Protein AF-A0A132NLL1-F1 (afdb_monomer_lite)

Sequence (62 aa):
SAVLTAKALLADPDVDDLPDRVEIADGPFLEGAVAAAMVAATGGDLAAAKAAAEEARHIPKL

Organism: NCBI:txid1469144

Foldseek 3Di:
DVVVVVVVLVPDPVNVPPPPLDDDAPADDPQLQVQLVVCVVVPHGSVNSSVRSNCSRVDDDD

Radius of gyration: 12.95 Å; chains: 1; bounding box: 26×30×31 Å

pLDDT: mean 86.23, std 12.06, range [57.53, 98.06]

Structure (mmCIF, N/CA/C/O backbone):
data_AF-A0A132NLL1-F1
#
_entry.id   AF-A0A132NLL1-F1
#
loop_
_atom_site.group_PDB
_atom_site.id
_atom_site.type_symbol
_atom_site.label_atom_id
_atom_site.label_alt_id
_atom_site.label_comp_id
_atom_site.label_asym_id
_atom_site.label_entity_id
_atom_site.label_seq_id
_atom_site.pdbx_PDB_ins_code
_atom_site.Cartn_x
_atom_site.Cartn_y
_atom_site.Cartn_z
_atom_site.occupancy
_atom_site.B_iso_or_equiv
_atom_site.auth_seq_id
_atom_site.auth_comp_id
_atom_site.auth_asym_id
_atom_site.auth_atom_id
_atom_site.pdbx_PDB_model_num
ATOM 1 N N . SER A 1 1 ? 19.784 4.953 -2.896 1.00 69.75 1 SER A N 1
ATOM 2 C CA . SER A 1 1 ? 18.483 5.580 -2.576 1.00 69.75 1 SER A CA 1
ATOM 3 C C . SER A 1 1 ? 17.393 4.577 -2.903 1.00 69.75 1 SER A C 1
ATOM 5 O O . SER A 1 1 ? 17.368 4.134 -4.041 1.00 69.75 1 SER A O 1
ATOM 7 N N . ALA A 1 2 ? 16.536 4.202 -1.946 1.00 76.00 2 ALA A N 1
ATOM 8 C CA . ALA A 1 2 ? 15.515 3.165 -2.146 1.00 76.00 2 ALA A CA 1
ATOM 9 C C . ALA A 1 2 ? 14.505 3.521 -3.255 1.00 76.00 2 A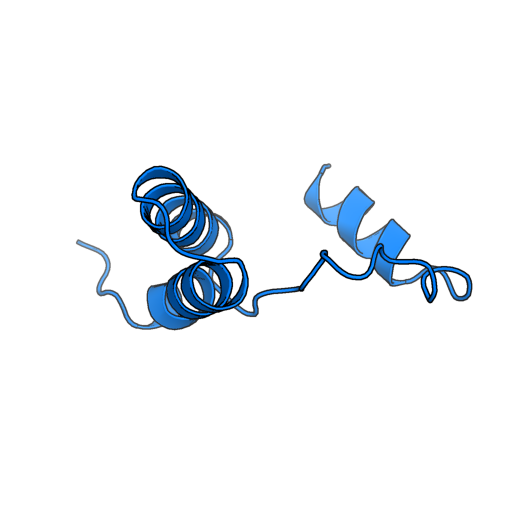LA A C 1
ATOM 11 O O . ALA A 1 2 ? 14.178 2.674 -4.077 1.00 76.00 2 ALA A O 1
ATOM 12 N N . VAL A 1 3 ? 14.094 4.793 -3.349 1.00 80.38 3 VAL A N 1
ATOM 13 C CA . VAL A 1 3 ? 13.187 5.274 -4.410 1.00 80.38 3 VAL A CA 1
ATOM 14 C C . VAL A 1 3 ? 13.836 5.172 -5.787 1.00 80.38 3 VAL A C 1
ATOM 16 O O . VAL A 1 3 ? 13.191 4.761 -6.743 1.00 80.38 3 VAL A O 1
ATOM 19 N N . LEU A 1 4 ? 15.116 5.536 -5.899 1.00 86.25 4 LEU A N 1
ATOM 20 C CA . LEU A 1 4 ? 15.822 5.452 -7.177 1.00 86.25 4 LEU A CA 1
ATOM 21 C C . LEU A 1 4 ? 16.012 3.990 -7.602 1.00 86.25 4 LEU A C 1
ATOM 23 O O . LEU A 1 4 ? 15.855 3.682 -8.774 1.00 86.25 4 LEU A O 1
ATOM 27 N N . THR A 1 5 ? 16.287 3.097 -6.647 1.00 86.25 5 THR A N 1
ATOM 28 C CA . THR A 1 5 ? 16.367 1.650 -6.879 1.00 86.25 5 THR A CA 1
ATOM 29 C C . THR A 1 5 ? 15.023 1.075 -7.330 1.00 86.25 5 THR A C 1
ATOM 31 O O . THR A 1 5 ? 14.992 0.341 -8.309 1.00 86.25 5 THR A O 1
ATOM 34 N N . ALA A 1 6 ? 13.914 1.456 -6.687 1.00 80.69 6 ALA A N 1
ATOM 35 C CA . ALA A 1 6 ? 12.575 1.029 -7.098 1.00 80.69 6 ALA A CA 1
ATOM 36 C C . ALA A 1 6 ? 12.210 1.551 -8.496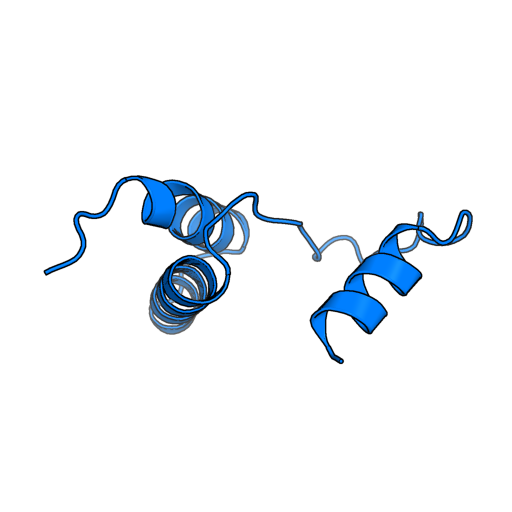 1.00 80.69 6 ALA A C 1
ATOM 38 O O . ALA A 1 6 ? 11.717 0.799 -9.324 1.00 80.69 6 ALA A O 1
ATOM 39 N N . LYS A 1 7 ? 12.506 2.822 -8.795 1.00 80.75 7 LYS A N 1
ATOM 40 C CA . LYS A 1 7 ? 12.283 3.393 -10.132 1.00 80.75 7 LYS A CA 1
ATOM 41 C C . LYS A 1 7 ? 13.144 2.735 -11.206 1.00 80.75 7 LYS A C 1
ATOM 43 O O . LYS A 1 7 ? 12.666 2.561 -12.315 1.00 80.75 7 LYS A O 1
ATOM 48 N N . ALA A 1 8 ? 14.392 2.399 -10.885 1.00 86.31 8 ALA A N 1
ATOM 49 C CA . ALA A 1 8 ? 15.284 1.702 -11.805 1.00 86.31 8 ALA A CA 1
ATOM 50 C C . ALA A 1 8 ? 14.772 0.291 -12.113 1.00 86.31 8 ALA A C 1
ATOM 52 O O . ALA A 1 8 ? 14.768 -0.090 -13.273 1.00 86.31 8 ALA A O 1
ATOM 53 N N . LEU A 1 9 ? 14.283 -0.430 -11.097 1.00 81.50 9 LEU A N 1
ATOM 54 C CA . LEU A 1 9 ? 13.637 -1.729 -11.276 1.00 81.50 9 LEU A CA 1
ATOM 55 C C . LEU A 1 9 ? 12.398 -1.608 -12.173 1.00 81.50 9 LEU A C 1
ATOM 57 O O . LEU A 1 9 ? 12.285 -2.322 -13.150 1.00 81.50 9 LEU A O 1
ATOM 61 N N . LEU A 1 10 ? 11.505 -0.656 -11.890 1.00 76.25 10 LEU A N 1
ATOM 62 C CA . LEU A 1 10 ? 10.269 -0.452 -12.659 1.00 76.25 10 LEU A CA 1
ATOM 63 C C . LEU A 1 10 ? 10.476 0.056 -14.094 1.00 76.25 10 LEU A C 1
ATOM 65 O O . LEU A 1 10 ? 9.546 0.011 -14.892 1.00 76.25 10 LEU A O 1
ATOM 69 N N . ALA A 1 11 ? 11.648 0.607 -14.405 1.00 81.81 11 ALA A N 1
ATOM 70 C CA . ALA A 1 11 ? 11.998 1.061 -15.748 1.00 81.81 11 ALA A CA 1
ATOM 71 C C . ALA A 1 11 ? 12.691 -0.033 -16.577 1.00 81.81 11 ALA A C 1
ATOM 73 O O . ALA A 1 11 ? 13.001 0.208 -17.745 1.00 81.81 11 ALA A O 1
ATOM 74 N N . ASP A 1 12 ? 12.974 -1.189 -15.972 1.00 79.38 12 ASP A N 1
ATOM 75 C CA . ASP A 1 12 ? 13.569 -2.332 -16.647 1.00 79.38 12 ASP A CA 1
ATOM 76 C C . ASP A 1 12 ? 12.528 -2.960 -17.600 1.00 79.38 12 ASP A C 1
ATOM 78 O O . ASP A 1 12 ? 11.415 -3.266 -17.172 1.00 79.38 12 ASP A O 1
ATOM 82 N N . PRO A 1 13 ? 12.820 -3.111 -18.903 1.00 63.16 13 PRO A N 1
ATOM 83 C CA . PRO A 1 13 ? 11.890 -3.719 -19.854 1.00 63.16 13 PRO A CA 1
ATOM 84 C C . PRO A 1 13 ? 11.586 -5.198 -19.561 1.00 63.16 13 PRO A C 1
ATOM 86 O O . PRO A 1 13 ? 10.581 -5.691 -20.058 1.00 63.16 13 PRO A O 1
ATOM 89 N N . ASP A 1 14 ? 12.399 -5.878 -18.746 1.00 69.31 14 ASP A N 1
ATOM 90 C CA . ASP A 1 14 ? 12.136 -7.243 -18.272 1.00 69.31 14 ASP A CA 1
ATOM 91 C C . ASP A 1 14 ? 11.347 -7.261 -16.937 1.00 69.31 14 ASP A C 1
ATOM 93 O O . ASP A 1 14 ? 11.164 -8.313 -16.325 1.00 69.31 14 ASP A O 1
ATOM 97 N N . VAL A 1 15 ? 10.856 -6.103 -16.460 1.00 61.38 15 VAL A N 1
ATOM 98 C CA . VAL A 1 15 ? 10.094 -5.981 -15.197 1.00 61.38 15 VAL A CA 1
ATOM 99 C C . VAL A 1 15 ? 8.651 -6.498 -15.272 1.00 61.38 15 VAL A C 1
ATOM 101 O O . VAL A 1 15 ? 7.935 -6.453 -14.269 1.00 61.38 15 VAL A O 1
ATOM 104 N N . ASP A 1 16 ? 8.225 -7.025 -16.421 1.00 57.53 16 ASP A N 1
ATOM 105 C CA . ASP A 1 16 ? 6.927 -7.697 -16.580 1.00 57.53 16 ASP A CA 1
ATOM 106 C C . ASP A 1 16 ? 6.752 -8.897 -15.614 1.00 57.53 16 ASP A C 1
ATOM 108 O O . ASP A 1 16 ? 5.629 -9.340 -15.391 1.00 57.53 16 ASP A O 1
ATOM 112 N N . ASP A 1 17 ? 7.830 -9.355 -14.961 1.00 59.91 17 ASP A N 1
ATOM 113 C CA . ASP A 1 17 ? 7.831 -10.342 -13.869 1.00 59.91 17 ASP A CA 1
ATOM 114 C C . ASP A 1 17 ? 7.761 -9.708 -12.457 1.00 59.91 17 ASP A C 1
ATOM 116 O O . ASP A 1 17 ? 8.268 -10.266 -11.472 1.00 59.91 17 ASP A O 1
ATOM 120 N N . LEU A 1 18 ? 7.129 -8.536 -12.295 1.00 60.69 18 LEU A N 1
ATOM 121 C CA . LEU A 1 18 ? 6.698 -8.120 -10.958 1.00 60.69 18 LEU A CA 1
ATOM 122 C C . LEU A 1 18 ? 5.787 -9.238 -10.414 1.00 60.69 18 LEU A C 1
ATOM 124 O O . LEU A 1 18 ? 4.817 -9.590 -11.084 1.00 60.69 18 LEU A O 1
ATOM 128 N N . PRO A 1 19 ? 6.064 -9.824 -9.231 1.00 68.88 19 PRO A N 1
ATOM 129 C CA . PRO A 1 19 ? 5.235 -10.908 -8.718 1.00 68.88 19 PRO A CA 1
ATOM 130 C C . PRO A 1 19 ? 3.768 -10.469 -8.702 1.00 68.88 19 PRO A C 1
ATOM 132 O O . PRO A 1 19 ? 3.514 -9.340 -8.28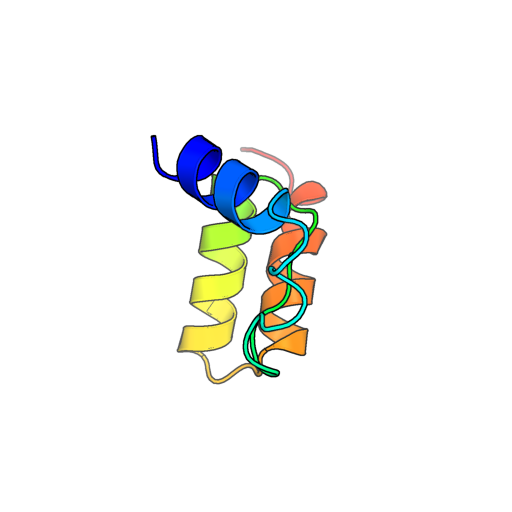8 1.00 68.88 19 PRO A O 1
ATOM 135 N N . ASP A 1 20 ? 2.819 -11.354 -9.037 1.00 71.94 20 ASP A N 1
ATOM 136 C CA . ASP A 1 20 ? 1.359 -11.088 -9.121 1.00 71.94 20 ASP A CA 1
ATOM 137 C C . ASP A 1 20 ? 0.740 -10.354 -7.906 1.00 71.94 20 ASP A C 1
ATOM 139 O O . ASP A 1 20 ? -0.425 -9.968 -7.905 1.00 71.94 20 ASP A O 1
ATOM 143 N N . ARG A 1 21 ? 1.501 -10.218 -6.819 1.00 74.25 21 ARG A N 1
ATOM 144 C CA . ARG A 1 21 ? 1.128 -9.602 -5.545 1.00 74.25 21 ARG A CA 1
ATOM 145 C C . ARG A 1 21 ? 1.773 -8.235 -5.305 1.00 74.25 21 ARG A C 1
ATOM 147 O O . ARG A 1 21 ? 1.721 -7.749 -4.177 1.00 74.25 21 ARG A O 1
ATOM 154 N N . VAL A 1 22 ? 2.432 -7.645 -6.300 1.00 85.19 22 VAL A N 1
ATOM 155 C CA . VAL A 1 22 ? 3.067 -6.330 -6.182 1.00 85.19 22 VAL A CA 1
ATOM 156 C C . VAL A 1 22 ? 2.275 -5.312 -6.990 1.00 85.19 22 VAL A C 1
ATOM 158 O O . VAL A 1 22 ? 2.131 -5.432 -8.200 1.00 85.19 22 VAL A O 1
ATOM 161 N N . GLU A 1 23 ? 1.797 -4.273 -6.310 1.00 88.12 23 GLU A N 1
ATOM 162 C CA . GLU A 1 23 ? 1.101 -3.148 -6.928 1.00 88.12 23 GLU A CA 1
ATOM 163 C C . GLU A 1 23 ? 1.771 -1.822 -6.561 1.00 88.12 23 GLU A C 1
ATOM 165 O O . GLU A 1 23 ? 2.299 -1.651 -5.460 1.00 88.12 23 GLU A O 1
ATOM 170 N N . ILE A 1 24 ? 1.717 -0.859 -7.484 1.00 88.69 24 ILE A N 1
ATOM 171 C CA . ILE A 1 24 ? 2.158 0.518 -7.245 1.00 88.69 24 ILE A CA 1
ATOM 172 C C . ILE A 1 24 ? 0.952 1.352 -6.813 1.00 88.69 24 ILE A C 1
ATOM 174 O O . ILE A 1 24 ? -0.082 1.330 -7.482 1.00 88.69 24 ILE A O 1
ATOM 178 N N . ALA A 1 25 ? 1.113 2.093 -5.716 1.00 93.00 25 ALA A N 1
ATOM 179 C CA . ALA A 1 25 ? 0.147 3.066 -5.215 1.00 93.00 25 ALA A CA 1
ATOM 180 C C . ALA A 1 25 ? 0.590 4.499 -5.564 1.00 93.00 25 ALA A C 1
ATOM 182 O O . ALA A 1 25 ? 1.723 4.885 -5.257 1.00 93.00 25 ALA A O 1
ATOM 183 N N . ASP A 1 26 ? -0.294 5.303 -6.159 1.00 94.56 26 ASP A N 1
ATOM 184 C CA . ASP A 1 26 ? -0.038 6.726 -6.460 1.00 94.56 26 ASP A CA 1
ATOM 185 C C . ASP A 1 26 ? -0.386 7.652 -5.273 1.00 94.56 26 ASP A C 1
ATOM 187 O O . ASP A 1 26 ? -1.311 8.473 -5.305 1.00 94.56 26 ASP A O 1
ATOM 191 N N . GLY A 1 27 ? 0.383 7.522 -4.191 1.00 92.44 27 GLY A N 1
ATOM 192 C CA . GLY A 1 27 ? 0.212 8.280 -2.949 1.00 92.44 27 GLY A CA 1
ATOM 193 C C . GLY A 1 27 ? 1.432 9.120 -2.544 1.00 92.44 27 GLY A C 1
ATOM 194 O O . GLY A 1 27 ? 2.534 8.943 -3.074 1.00 92.44 27 GLY A O 1
ATOM 195 N N . PRO A 1 28 ? 1.280 10.040 -1.571 1.00 92.62 28 PRO A N 1
ATOM 196 C CA . PRO A 1 28 ? 2.424 10.674 -0.921 1.00 92.62 28 PRO A CA 1
ATOM 197 C C . PRO A 1 28 ? 3.314 9.612 -0.262 1.00 92.62 28 PRO A C 1
ATOM 199 O O . PRO A 1 28 ? 2.821 8.716 0.417 1.00 92.62 28 PRO A O 1
ATOM 202 N N . PHE A 1 29 ? 4.634 9.712 -0.456 1.00 90.06 29 PHE A N 1
ATOM 203 C CA . PHE A 1 29 ? 5.557 8.621 -0.120 1.00 90.06 29 PHE A CA 1
ATOM 204 C C . PHE A 1 29 ? 5.466 8.167 1.344 1.00 90.06 29 PHE A C 1
ATOM 206 O O . PHE A 1 29 ? 5.308 6.977 1.595 1.00 90.06 29 PHE A O 1
ATOM 213 N N . LEU A 1 30 ? 5.559 9.089 2.309 1.00 93.75 30 LEU A N 1
ATOM 214 C CA . LEU A 1 30 ? 5.590 8.720 3.726 1.00 93.75 30 LEU A CA 1
ATOM 215 C C . LEU A 1 30 ? 4.187 8.450 4.276 1.00 93.75 30 LEU A C 1
ATOM 217 O O . LEU A 1 30 ? 3.948 7.393 4.851 1.00 93.75 30 LEU A O 1
ATOM 221 N N . GLU A 1 31 ? 3.264 9.391 4.099 1.00 95.00 31 GLU A N 1
ATOM 222 C CA . GLU A 1 31 ? 1.900 9.292 4.619 1.00 95.00 31 GLU A CA 1
ATOM 223 C C . GLU A 1 31 ? 1.158 8.098 4.005 1.00 95.00 31 GLU A C 1
ATOM 225 O O . GLU A 1 31 ? 0.494 7.353 4.724 1.00 95.00 31 GLU A O 1
ATOM 230 N N . GLY A 1 32 ? 1.351 7.856 2.705 1.00 95.12 32 GLY A N 1
ATOM 231 C CA . GLY A 1 32 ? 0.791 6.702 2.011 1.00 95.12 32 GLY A CA 1
ATOM 232 C C . GLY A 1 32 ? 1.400 5.381 2.482 1.00 95.12 32 GLY A C 1
ATOM 233 O O . GLY A 1 32 ? 0.666 4.426 2.731 1.00 95.12 32 GLY A O 1
ATOM 234 N N . ALA A 1 33 ? 2.720 5.325 2.699 1.00 94.88 33 ALA A N 1
ATOM 235 C CA . ALA A 1 33 ? 3.367 4.128 3.242 1.00 94.88 33 ALA A CA 1
ATOM 236 C C . ALA A 1 33 ? 2.871 3.792 4.659 1.00 94.88 33 ALA A C 1
ATOM 238 O O . ALA A 1 33 ? 2.610 2.627 4.960 1.00 94.88 33 ALA A O 1
ATOM 239 N N . VAL A 1 34 ? 2.704 4.800 5.521 1.00 96.38 34 VAL A N 1
ATOM 240 C CA . VAL A 1 34 ? 2.162 4.612 6.876 1.00 96.38 34 VAL A CA 1
ATOM 241 C C . VAL A 1 34 ? 0.700 4.157 6.825 1.00 96.38 34 VAL A C 1
ATOM 243 O O . VAL A 1 34 ? 0.337 3.221 7.538 1.00 96.38 34 VAL A O 1
ATOM 246 N N . ALA A 1 35 ? -0.127 4.763 5.967 1.00 96.25 35 ALA A N 1
ATOM 247 C CA . ALA A 1 35 ? -1.531 4.387 5.803 1.00 96.25 35 ALA A CA 1
ATOM 248 C C . ALA A 1 35 ? -1.694 2.935 5.316 1.00 96.25 35 ALA A C 1
ATOM 250 O O . ALA A 1 35 ? -2.443 2.165 5.923 1.00 96.25 35 ALA A O 1
ATOM 251 N N . ALA A 1 36 ? -0.939 2.526 4.290 1.00 97.12 36 ALA A N 1
ATOM 252 C CA . ALA A 1 36 ? -0.929 1.144 3.808 1.00 97.12 36 ALA A CA 1
ATOM 253 C C . ALA A 1 36 ? -0.467 0.153 4.885 1.00 97.12 36 ALA A C 1
ATOM 255 O O . ALA A 1 36 ? -1.102 -0.884 5.082 1.00 97.12 36 ALA A O 1
ATOM 256 N N . ALA A 1 37 ? 0.612 0.476 5.608 1.00 96.69 37 ALA A N 1
ATOM 257 C CA . ALA A 1 37 ? 1.143 -0.385 6.663 1.00 96.69 37 ALA A CA 1
ATOM 258 C C . ALA A 1 37 ? 0.132 -0.594 7.800 1.00 96.69 37 ALA A C 1
ATOM 260 O O . ALA A 1 37 ? -0.022 -1.716 8.279 1.00 96.69 37 ALA A O 1
ATOM 261 N N . MET A 1 38 ? -0.587 0.459 8.201 1.00 97.94 38 MET A N 1
ATOM 262 C CA . MET A 1 38 ? -1.647 0.370 9.208 1.00 97.94 38 MET A CA 1
ATOM 263 C C . MET A 1 38 ? -2.790 -0.542 8.756 1.00 97.94 38 MET A C 1
ATOM 265 O O . MET A 1 38 ? -3.175 -1.439 9.504 1.00 97.94 38 MET A O 1
ATOM 269 N N . VAL A 1 39 ? -3.301 -0.361 7.533 1.00 98.06 39 VAL A N 1
ATOM 270 C CA . VAL A 1 39 ? -4.390 -1.198 7.001 1.00 98.06 39 VAL A CA 1
ATOM 271 C C . VAL A 1 39 ? -3.971 -2.665 6.920 1.00 98.06 39 VAL A C 1
ATOM 273 O O . VAL A 1 39 ? -4.699 -3.533 7.410 1.00 98.06 39 VAL A O 1
ATOM 276 N N . ALA A 1 40 ? -2.772 -2.945 6.406 1.00 96.88 40 ALA A N 1
ATOM 277 C CA . ALA A 1 40 ? -2.224 -4.298 6.350 1.00 96.88 40 ALA A CA 1
ATOM 278 C C . ALA A 1 40 ? -2.050 -4.914 7.751 1.00 96.88 40 ALA A C 1
ATOM 280 O O . ALA A 1 40 ? -2.428 -6.064 7.974 1.00 96.88 40 ALA A O 1
ATOM 281 N N . ALA A 1 41 ? -1.543 -4.145 8.723 1.00 97.19 41 ALA A N 1
ATOM 282 C CA . ALA A 1 41 ? -1.382 -4.597 10.107 1.00 97.19 41 ALA A CA 1
ATOM 283 C C . ALA A 1 41 ? -2.721 -4.939 10.782 1.00 97.19 41 ALA A C 1
ATOM 285 O O . ALA A 1 41 ? -2.769 -5.813 11.646 1.00 97.19 41 ALA A O 1
ATOM 286 N N . THR A 1 42 ? -3.813 -4.289 10.369 1.00 97.62 42 THR A N 1
ATOM 287 C CA . THR A 1 42 ? -5.175 -4.600 10.831 1.00 97.62 42 THR A CA 1
ATOM 288 C C . THR A 1 42 ? -5.871 -5.711 10.036 1.00 97.62 42 THR A C 1
ATOM 290 O O . THR A 1 42 ? -7.040 -5.994 10.286 1.00 97.62 42 THR A O 1
ATOM 293 N N . GLY A 1 43 ? -5.165 -6.368 9.108 1.00 97.00 43 GLY A N 1
ATOM 294 C CA . GLY A 1 43 ? -5.678 -7.496 8.325 1.00 97.00 43 GLY A CA 1
ATOM 295 C C . GLY A 1 43 ? -6.336 -7.118 6.996 1.00 97.00 43 GLY A C 1
ATOM 296 O O . GLY A 1 43 ? -7.010 -7.959 6.403 1.00 97.00 43 GLY A O 1
ATOM 297 N N . GLY A 1 44 ? -6.163 -5.880 6.526 1.00 96.88 44 GLY A N 1
ATOM 298 C CA . GLY A 1 44 ? -6.591 -5.468 5.191 1.00 96.88 44 GLY A CA 1
ATOM 299 C C . GLY A 1 44 ? -5.786 -6.165 4.091 1.00 96.88 44 GLY A C 1
ATOM 300 O O . GLY A 1 44 ? -4.603 -6.463 4.263 1.00 96.88 44 GLY A O 1
ATOM 301 N N . ASP A 1 45 ? -6.439 -6.434 2.963 1.00 95.75 45 ASP A N 1
ATOM 302 C CA . ASP A 1 45 ? -5.803 -7.039 1.795 1.00 95.75 45 ASP A CA 1
ATOM 303 C C . ASP A 1 45 ? -4.972 -6.024 0.983 1.00 95.75 45 ASP A C 1
ATOM 305 O O . ASP A 1 45 ? -4.880 -4.838 1.315 1.00 95.75 45 ASP A O 1
ATOM 309 N N . LEU A 1 46 ? -4.323 -6.505 -0.083 1.00 94.81 46 LEU A N 1
ATOM 310 C CA . LEU A 1 46 ? -3.456 -5.689 -0.938 1.00 94.81 46 LEU A CA 1
ATOM 311 C C . LEU A 1 46 ? -4.203 -4.495 -1.557 1.00 94.81 46 LEU A C 1
ATOM 313 O O . LEU A 1 46 ? -3.669 -3.386 -1.578 1.00 94.81 46 LEU A O 1
ATOM 317 N N . ALA A 1 47 ? -5.445 -4.706 -1.999 1.00 95.88 47 ALA A N 1
ATOM 318 C CA . ALA A 1 47 ? -6.270 -3.661 -2.593 1.00 95.88 47 ALA A CA 1
ATOM 319 C C . ALA A 1 47 ? -6.649 -2.593 -1.555 1.00 95.88 47 ALA A C 1
ATOM 321 O O . ALA A 1 47 ? -6.550 -1.396 -1.831 1.00 95.88 47 ALA A O 1
ATOM 322 N N . ALA A 1 48 ? -7.012 -3.008 -0.338 1.00 97.44 48 ALA A N 1
ATOM 323 C CA . ALA A 1 48 ? -7.308 -2.101 0.765 1.00 97.44 48 ALA A CA 1
ATOM 324 C C . ALA A 1 48 ? -6.075 -1.284 1.184 1.00 97.44 48 ALA A C 1
ATOM 326 O O . ALA A 1 48 ? -6.178 -0.078 1.414 1.00 97.44 48 ALA A O 1
ATOM 327 N N . ALA A 1 49 ? -4.900 -1.916 1.252 1.00 97.12 49 ALA A N 1
ATOM 328 C CA . ALA A 1 49 ? -3.653 -1.232 1.579 1.00 97.12 49 ALA A CA 1
ATOM 329 C C . ALA A 1 49 ? -3.269 -0.199 0.505 1.00 97.12 49 ALA A C 1
ATOM 331 O O . ALA A 1 49 ? -2.896 0.927 0.841 1.00 97.12 49 ALA A O 1
ATOM 332 N N . LYS A 1 50 ? -3.411 -0.547 -0.780 1.00 96.50 50 LYS A N 1
ATOM 333 C CA . LYS A 1 50 ? -3.172 0.374 -1.899 1.00 96.50 50 LYS A CA 1
ATOM 334 C C . LYS A 1 50 ? -4.121 1.571 -1.872 1.00 96.50 50 LYS A C 1
ATOM 336 O O . LYS A 1 50 ? -3.654 2.705 -1.946 1.00 96.50 50 LYS A O 1
ATOM 341 N N . ALA A 1 51 ? -5.420 1.330 -1.696 1.00 97.44 51 ALA A N 1
ATOM 342 C CA . ALA A 1 51 ? -6.411 2.398 -1.607 1.00 97.44 51 ALA A CA 1
ATOM 343 C C . ALA A 1 51 ? -6.093 3.369 -0.457 1.00 97.44 51 ALA A C 1
ATOM 345 O O . ALA A 1 51 ? -6.163 4.583 -0.626 1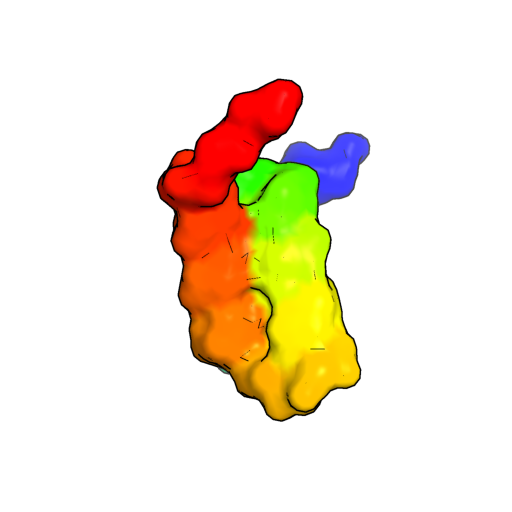.00 97.44 51 ALA A O 1
ATOM 346 N N . ALA A 1 52 ? -5.667 2.848 0.698 1.00 97.00 52 ALA A N 1
ATOM 347 C CA . ALA A 1 52 ? -5.268 3.674 1.834 1.00 97.00 52 ALA A CA 1
ATOM 348 C C . ALA A 1 52 ? -4.018 4.524 1.553 1.00 97.00 52 ALA A C 1
ATOM 350 O O . ALA A 1 52 ? -3.954 5.679 1.979 1.00 97.00 52 ALA A O 1
ATOM 351 N N . ALA A 1 53 ? -3.034 3.982 0.827 1.00 96.88 53 ALA A N 1
ATOM 352 C CA . ALA A 1 53 ? -1.864 4.752 0.411 1.00 96.88 53 ALA A CA 1
ATOM 353 C C . ALA A 1 53 ? -2.220 5.906 -0.538 1.00 96.88 53 ALA A C 1
ATOM 355 O O . ALA A 1 53 ? -1.667 6.997 -0.401 1.00 96.88 53 ALA A O 1
ATOM 356 N N . GLU A 1 54 ? -3.130 5.675 -1.485 1.00 96.69 54 GLU A N 1
ATOM 357 C CA . GLU A 1 54 ? -3.572 6.681 -2.459 1.00 96.69 54 GLU A CA 1
ATOM 358 C C . GLU A 1 54 ? -4.423 7.776 -1.794 1.00 96.69 54 GLU A C 1
ATOM 360 O O . GLU A 1 54 ? -4.179 8.968 -2.008 1.00 96.69 54 GLU A O 1
ATOM 365 N N . GLU A 1 55 ? -5.334 7.390 -0.893 1.00 95.44 55 GLU A N 1
ATOM 366 C CA . GLU A 1 55 ? -6.212 8.314 -0.159 1.00 95.44 55 GLU A CA 1
ATOM 367 C C . GLU A 1 55 ? -5.438 9.253 0.780 1.00 95.44 55 GLU A C 1
ATOM 369 O O . GLU A 1 55 ? -5.871 10.374 1.053 1.00 95.44 55 GLU A O 1
ATOM 374 N N . ALA A 1 56 ? -4.239 8.858 1.226 1.00 93.31 56 ALA A N 1
ATOM 375 C CA . ALA A 1 56 ? -3.389 9.685 2.083 1.00 93.31 56 ALA A CA 1
ATOM 376 C C . ALA A 1 56 ? -3.078 11.07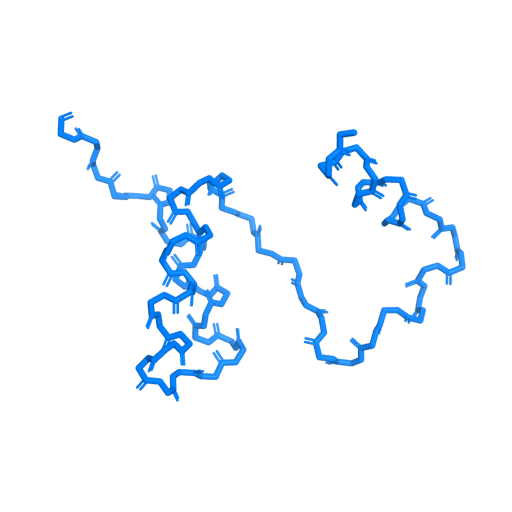3 1.485 1.00 93.31 56 ALA A C 1
ATOM 378 O O . ALA A 1 56 ? -2.755 12.005 2.223 1.00 93.31 56 ALA A O 1
ATOM 379 N N . ARG A 1 57 ? -3.213 11.249 0.161 1.00 90.56 57 ARG A N 1
ATOM 380 C CA . ARG A 1 57 ? -3.096 12.546 -0.527 1.00 90.56 57 ARG A CA 1
ATOM 381 C C . ARG A 1 57 ? -4.126 13.577 -0.056 1.00 90.56 57 ARG A C 1
ATOM 383 O O . ARG A 1 57 ? -3.846 14.774 -0.105 1.00 90.56 57 ARG A O 1
ATOM 390 N N . HIS A 1 58 ? -5.303 13.126 0.365 1.00 89.81 58 HIS A N 1
ATOM 391 C CA . HIS A 1 58 ? -6.431 13.974 0.745 1.00 89.81 58 HIS A CA 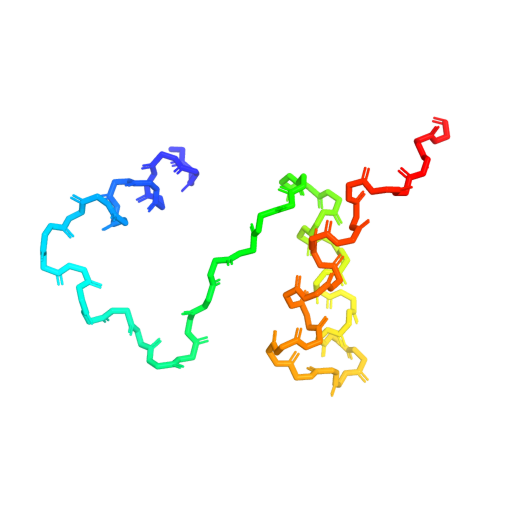1
ATOM 392 C C . HIS A 1 58 ? -6.504 14.244 2.251 1.00 89.81 58 HIS A C 1
ATOM 394 O O . HIS A 1 58 ? -7.325 15.050 2.693 1.00 89.81 58 HIS A O 1
ATOM 400 N N . ILE A 1 59 ? -5.622 13.627 3.043 1.00 81.94 59 ILE A N 1
ATOM 401 C CA . ILE A 1 59 ? -5.566 13.839 4.488 1.00 81.94 59 ILE A CA 1
ATOM 402 C C . ILE A 1 59 ? -4.907 15.204 4.775 1.00 81.94 59 ILE A C 1
ATOM 404 O O . ILE A 1 59 ? -3.767 15.435 4.361 1.00 81.94 59 ILE A O 1
ATOM 408 N N . PRO A 1 60 ? -5.584 16.123 5.493 1.00 75.50 60 PRO A N 1
ATOM 409 C CA . PRO A 1 60 ? -5.006 17.409 5.867 1.00 75.50 60 PRO A CA 1
ATOM 410 C C . PRO A 1 60 ? -3.768 17.220 6.747 1.00 75.50 60 PRO A C 1
ATOM 412 O O . PRO A 1 60 ? -3.789 16.437 7.697 1.00 75.50 60 PRO A O 1
ATOM 415 N N . LYS A 1 61 ? -2.698 17.968 6.462 1.00 69.25 61 LYS A N 1
ATOM 416 C CA . LYS A 1 61 ? -1.524 18.020 7.341 1.00 69.25 61 LYS A CA 1
ATOM 417 C C . LYS A 1 61 ? -1.816 18.988 8.492 1.00 69.25 61 LYS A C 1
ATOM 419 O O . LYS A 1 61 ? -2.276 20.099 8.232 1.00 69.25 61 LYS A O 1
ATOM 424 N N . LEU A 1 62 ? -1.604 18.529 9.728 1.00 61.12 62 LEU A N 1
ATOM 425 C CA . LEU A 1 62 ? -1.710 19.337 10.952 1.00 61.12 62 LEU A CA 1
ATOM 426 C C . LEU A 1 62 ? -0.627 20.418 11.011 1.00 61.12 62 LEU A C 1
ATOM 428 O O . LEU A 1 62 ? 0.510 20.129 10.570 1.00 61.12 62 LEU A O 1
#

InterPro domains:
  IPR036662 Phosphotransferase system, mannose-type IIA component superfamily [G3DSA:3.40.50.510] (1-59)

Secondary structure (DSSP, 8-state):
-HHHHHHHHHT-TTGGG--TT-----S-HHHHHHHHHHHHHTT--HHHHHHHHHHGGGSPP-